Protein AF-A0A437QCV3-F1 (afdb_monomer)

Radius of gyration: 19.47 Å; Cα contacts (8 Å, |Δi|>4): 94; chains: 1; bounding box: 44×35×53 Å

Secondary structure (DSSP, 8-state):
------HHHHHHHHHHHHHHHHHHHHHHHHHHHHHHHHHHS-S---HHHHHHHHHHHHHHHHHHHHHHHHHHHHHHHHHHHHTT-TTB-TTT-PBPPHHHHHH-TT--S-HHHHHHHHHHS--------

Mean predicted aligned error: 7.77 Å

Organism: NCBI:txid1815562

pLDDT: mean 85.11, std 15.0, range [39.78, 97.94]

Foldseek 3Di:
DAPPDDPVRLVVLLVVLVVLLVVLVVVLVVLVVVLVVVVVVPPDDDPVRVVVNVVVNVVSVVSNVVSVVSNVLSVVQNVCSVVRNQQAAPPPRHGADPVCCVVPVSDNHHPVVVVVVCVVPPPPPPPPD

Sequence (129 aa):
MSIKLTPQKKQAVKAEILSLLSSLRDEIGSELVDARTAHWGQSVHDHGEEAAADLETGINLAHVSRHLKEVRECQAALSRLENGTYGICVDCGEEVELNRLAANPVSPRCLSCQAQLESDYPVAKVSSL

Nearest PDB structures (foldseek):
  4ijj-assembly1_A  TM=8.509E-01  e=6.550E-06  Pseudomonas aeruginosa UCBPP-PA14
  4ijj-assembly3_C  TM=8.175E-01  e=1.170E-05  Pseudomonas aeruginosa UCBPP-PA14
  1tjl-assembly1_A  TM=8.607E-01  e=2.963E-05  Escherichia coli
  6ptg-assembly3_B  TM=8.630E-01  e=3.810E-04  Chlamydia trachomatis
  1ses-assembly1_A  TM=6.044E-01  e=1.534E+00  Thermus thermophilus

InterPro domains:
  IPR000962 Zinc finger, DksA/TraR C4-type [PF01258] (84-117)
  IPR037187 DksA, N-terminal domain superfamily [SSF109635] (6-85)

Structure (mmCIF, N/CA/C/O backbone):
data_AF-A0A437QCV3-F1
#
_entry.id   AF-A0A437QCV3-F1
#
loop_
_atom_site.group_PDB
_atom_site.id
_atom_site.type_symbol
_atom_site.label_atom_id
_atom_site.label_alt_id
_atom_site.label_comp_id
_atom_site.label_asym_id
_atom_site.label_entity_id
_atom_site.label_seq_id
_atom_site.pdbx_PDB_ins_code
_atom_site.Cartn_x
_atom_site.Cartn_y
_atom_site.Cartn_z
_atom_site.occupancy
_atom_site.B_iso_or_equiv
_atom_site.auth_seq_id
_atom_site.auth_comp_id
_atom_site.auth_asym_id
_atom_site.auth_atom_id
_atom_site.pdbx_PDB_model_num
ATOM 1 N N . MET A 1 1 ? -18.891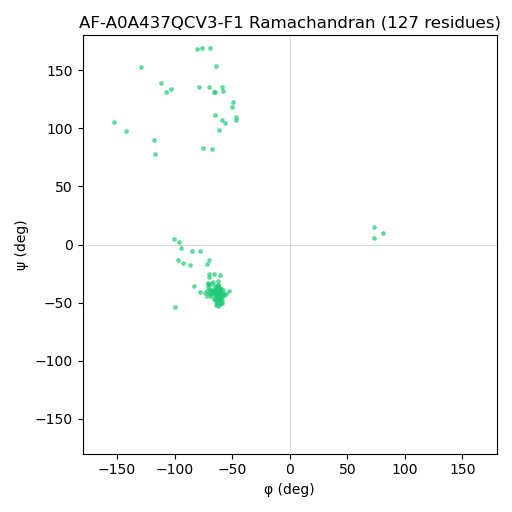 -6.111 14.028 1.00 43.09 1 MET A N 1
ATOM 2 C CA . MET A 1 1 ? -17.922 -6.215 15.140 1.00 43.09 1 MET A CA 1
ATOM 3 C C . MET A 1 1 ? -16.650 -5.544 14.660 1.00 43.09 1 MET A C 1
ATOM 5 O O . MET A 1 1 ? -16.274 -5.771 13.522 1.00 43.09 1 MET A O 1
ATOM 9 N N . SER A 1 2 ? -16.114 -4.600 15.431 1.00 52.91 2 SER A N 1
ATOM 10 C CA . SER A 1 2 ? -14.904 -3.860 15.067 1.00 52.91 2 SER A CA 1
ATOM 11 C C . SER A 1 2 ? -13.773 -4.351 15.952 1.00 52.91 2 SER A C 1
ATOM 13 O O . SER A 1 2 ? -13.943 -4.344 17.176 1.00 52.91 2 SER A O 1
ATOM 15 N N . ILE A 1 3 ? -12.621 -4.686 15.369 1.00 63.38 3 ILE A N 1
ATOM 16 C CA . ILE A 1 3 ? -11.390 -4.899 16.132 1.00 63.38 3 ILE A CA 1
ATOM 17 C C . ILE A 1 3 ? -11.141 -3.614 16.928 1.00 63.38 3 ILE A C 1
ATOM 19 O O . ILE A 1 3 ? -10.767 -2.572 16.385 1.00 63.38 3 ILE A O 1
ATOM 23 N N . LYS A 1 4 ? -11.400 -3.643 18.238 1.00 66.31 4 LYS A N 1
ATOM 24 C CA . LYS A 1 4 ? -11.149 -2.494 19.112 1.00 66.31 4 LYS A CA 1
ATOM 25 C C . LYS A 1 4 ? -9.644 -2.393 19.351 1.00 66.31 4 LYS A C 1
ATOM 27 O O . LYS A 1 4 ? -9.135 -2.873 20.361 1.00 66.31 4 LYS A O 1
ATOM 32 N N . LEU A 1 5 ? -8.915 -1.774 18.420 1.00 75.44 5 LEU A N 1
ATOM 33 C CA . LEU A 1 5 ? -7.523 -1.401 18.668 1.00 75.44 5 LEU A CA 1
ATOM 34 C C . LEU A 1 5 ? -7.475 -0.337 19.769 1.00 75.44 5 LEU A C 1
ATOM 36 O O . LEU A 1 5 ? -8.167 0.684 19.697 1.00 75.44 5 LEU A O 1
ATOM 40 N N . THR A 1 6 ? -6.613 -0.555 20.761 1.00 85.12 6 THR A N 1
ATOM 41 C CA . THR A 1 6 ? -6.291 0.475 21.752 1.00 85.12 6 THR A CA 1
ATOM 42 C C . THR A 1 6 ? -5.598 1.658 21.065 1.00 85.12 6 THR A C 1
ATOM 44 O O . THR A 1 6 ? -4.939 1.463 20.038 1.00 85.12 6 THR A O 1
ATOM 47 N N . PRO A 1 7 ? -5.687 2.883 21.616 1.00 85.56 7 PRO A N 1
ATOM 48 C CA . PRO A 1 7 ? -5.009 4.051 21.045 1.00 85.56 7 PRO A CA 1
ATOM 49 C C . PRO A 1 7 ? -3.507 3.819 20.826 1.00 85.56 7 PRO A C 1
ATOM 51 O O . PRO A 1 7 ? -2.972 4.152 19.773 1.00 85.56 7 PRO A O 1
ATOM 54 N N . GLN A 1 8 ? -2.855 3.148 21.779 1.00 87.56 8 GLN A N 1
ATOM 55 C CA . GLN A 1 8 ? -1.440 2.773 21.702 1.00 87.56 8 GLN A CA 1
ATOM 56 C C . GLN A 1 8 ? -1.156 1.825 20.530 1.00 87.56 8 GLN A C 1
ATOM 58 O O . GLN A 1 8 ? -0.227 2.060 19.762 1.00 87.56 8 GLN A O 1
ATOM 63 N N . LYS A 1 9 ? -1.984 0.787 20.338 1.00 87.50 9 LYS A N 1
ATOM 64 C CA . LYS A 1 9 ? -1.840 -0.138 19.204 1.00 87.50 9 LYS A CA 1
ATOM 65 C C . LYS A 1 9 ? -2.064 0.565 17.866 1.00 87.50 9 LYS A C 1
ATOM 67 O O . LYS A 1 9 ? -1.302 0.334 16.937 1.00 87.50 9 LYS A O 1
ATOM 72 N N . LYS A 1 10 ? -3.057 1.459 17.771 1.00 89.50 10 LYS A N 1
ATOM 73 C CA . LYS A 1 10 ? -3.282 2.264 16.557 1.00 89.50 10 LYS A CA 1
ATOM 74 C C . LYS A 1 10 ? -2.060 3.111 16.209 1.00 89.50 10 LYS A C 1
ATOM 76 O O . LYS A 1 10 ? -1.693 3.193 15.043 1.00 89.50 10 LYS A O 1
ATOM 81 N N . GLN A 1 11 ? -1.433 3.728 17.209 1.00 92.31 11 GLN A N 1
ATOM 82 C CA . GLN A 1 11 ? -0.252 4.558 16.997 1.00 92.31 11 GLN A CA 1
ATOM 83 C C . GLN A 1 11 ? 0.971 3.736 16.577 1.00 92.31 11 GLN A C 1
ATOM 85 O O . GLN A 1 11 ? 1.692 4.168 15.681 1.00 92.31 11 GLN A O 1
ATOM 90 N N . ALA A 1 12 ? 1.166 2.548 17.157 1.00 93.00 12 ALA A N 1
ATOM 91 C CA . ALA A 1 12 ? 2.232 1.632 16.754 1.00 93.00 12 ALA A CA 1
ATOM 92 C C . ALA A 1 12 ? 2.087 1.202 15.284 1.00 93.00 12 ALA A C 1
ATOM 94 O O . ALA A 1 12 ? 3.011 1.394 14.501 1.00 93.00 12 ALA A O 1
ATOM 95 N N . VAL A 1 13 ? 0.897 0.737 14.888 1.00 93.56 13 VAL A N 1
ATOM 96 C CA . VAL A 1 13 ? 0.618 0.345 13.495 1.00 93.56 13 VAL A CA 1
ATOM 97 C C . VAL A 1 13 ? 0.759 1.540 12.545 1.00 93.56 13 VAL A C 1
ATOM 99 O O . VAL A 1 13 ? 1.317 1.412 11.460 1.00 93.56 13 VAL A O 1
ATOM 102 N N . LYS A 1 14 ? 0.300 2.735 12.946 1.00 95.81 14 LYS A N 1
ATOM 103 C CA . LYS A 1 14 ? 0.479 3.955 12.143 1.00 9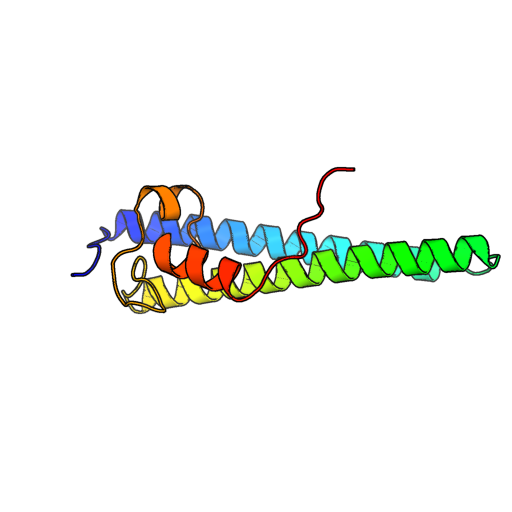5.81 14 LYS A CA 1
ATOM 104 C C . LYS A 1 14 ? 1.960 4.261 11.906 1.00 95.81 14 LYS A C 1
ATOM 106 O O . LYS A 1 14 ? 2.325 4.600 10.786 1.00 95.81 14 LYS A O 1
ATOM 111 N N . ALA A 1 15 ? 2.796 4.157 12.939 1.00 96.81 15 ALA A N 1
ATOM 112 C CA . ALA A 1 15 ? 4.233 4.394 12.822 1.00 96.81 15 ALA A CA 1
ATOM 113 C C . ALA A 1 15 ? 4.906 3.367 11.898 1.00 96.81 15 ALA A C 1
ATOM 115 O O . ALA A 1 15 ? 5.708 3.748 11.051 1.00 96.81 15 ALA A O 1
ATOM 116 N N . GLU A 1 16 ? 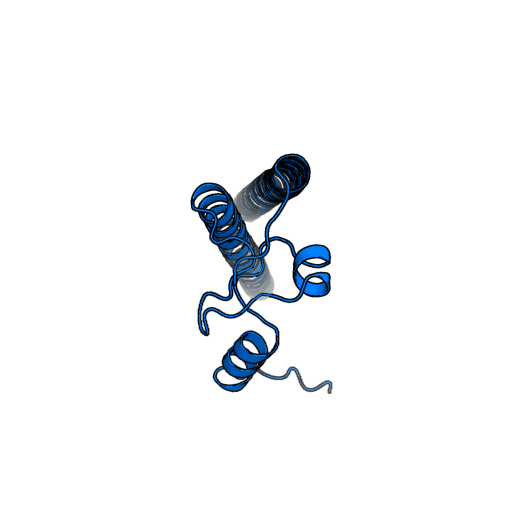4.524 2.095 12.009 1.00 96.31 16 GLU A N 1
ATOM 117 C CA . GLU A 1 16 ? 5.011 1.019 11.143 1.00 96.31 16 GLU A CA 1
ATOM 118 C C . GLU A 1 16 ? 4.666 1.270 9.666 1.00 96.31 16 GLU A C 1
ATOM 120 O O . GLU A 1 16 ? 5.552 1.259 8.814 1.00 96.31 16 GLU A O 1
ATOM 125 N N . ILE A 1 17 ? 3.406 1.604 9.359 1.00 97.00 17 ILE A N 1
ATOM 126 C CA . ILE A 1 17 ? 2.980 1.895 7.980 1.00 97.00 17 ILE A CA 1
ATOM 127 C C . ILE A 1 17 ? 3.675 3.149 7.431 1.00 97.00 17 ILE A C 1
ATOM 129 O O . ILE A 1 17 ? 4.005 3.201 6.248 1.00 97.00 17 ILE A O 1
ATOM 133 N N . LEU A 1 18 ? 3.917 4.168 8.262 1.00 97.94 18 LEU A N 1
ATOM 134 C CA . LEU A 1 18 ? 4.657 5.361 7.839 1.00 97.94 18 LEU A CA 1
ATOM 135 C C . LEU A 1 18 ? 6.122 5.048 7.523 1.00 97.94 18 LEU A C 1
ATOM 137 O O . LEU A 1 18 ? 6.641 5.579 6.544 1.00 97.94 18 LEU A O 1
ATOM 141 N N . SER A 1 19 ? 6.757 4.176 8.309 1.00 97.81 19 SER A N 1
ATOM 142 C CA . SER A 1 19 ? 8.113 3.696 8.035 1.00 97.81 19 SER A CA 1
ATOM 143 C C . SER A 1 19 ? 8.169 2.924 6.717 1.00 97.81 19 SER A C 1
ATOM 145 O O . SER A 1 19 ? 9.053 3.171 5.900 1.00 97.81 19 SER A O 1
ATOM 147 N N . LEU A 1 20 ? 7.200 2.035 6.476 1.00 96.38 20 LEU A N 1
ATOM 148 C CA . LEU A 1 20 ? 7.094 1.307 5.211 1.00 96.38 20 LEU A CA 1
ATOM 149 C C . LEU A 1 20 ? 6.903 2.267 4.026 1.00 96.38 20 LEU A C 1
ATOM 151 O O . LEU A 1 20 ? 7.574 2.143 3.007 1.00 96.38 20 LEU A O 1
ATOM 155 N N . LEU A 1 21 ? 6.037 3.275 4.177 1.00 97.31 21 LEU A N 1
ATOM 156 C CA . LEU A 1 21 ? 5.784 4.286 3.150 1.00 97.31 21 LEU A CA 1
ATOM 157 C C . LEU A 1 21 ? 7.046 5.086 2.793 1.00 97.31 21 LEU A C 1
ATOM 159 O O . LEU A 1 21 ? 7.237 5.402 1.619 1.00 97.31 21 LEU A O 1
ATOM 163 N N . SER A 1 22 ? 7.872 5.455 3.780 1.00 97.69 22 SER A N 1
ATOM 164 C CA . SER A 1 22 ? 9.141 6.139 3.508 1.00 97.69 22 SER A CA 1
ATOM 165 C C . SER A 1 22 ? 10.115 5.231 2.768 1.00 97.69 22 SER A C 1
ATOM 167 O O . SER A 1 22 ? 10.624 5.649 1.735 1.00 97.69 22 SER A O 1
ATOM 169 N N . SER A 1 23 ? 10.284 3.983 3.216 1.00 97.00 23 SER A N 1
ATOM 170 C CA . SER A 1 23 ? 11.183 3.023 2.565 1.00 97.00 23 SER A CA 1
ATOM 171 C C . SER A 1 23 ? 10.796 2.777 1.107 1.00 97.00 23 SER A C 1
ATOM 173 O O . SER A 1 23 ? 11.631 2.931 0.225 1.00 97.00 23 SER A O 1
ATOM 175 N N . LEU A 1 24 ? 9.511 2.534 0.826 1.00 96.19 24 LEU A N 1
ATOM 176 C CA . LEU A 1 24 ? 9.020 2.357 -0.546 1.00 96.19 24 LEU A CA 1
ATOM 177 C C . LEU A 1 24 ? 9.260 3.588 -1.425 1.00 96.19 24 LEU A C 1
ATOM 179 O O . LEU A 1 24 ? 9.530 3.474 -2.618 1.00 96.19 24 LEU A O 1
ATOM 183 N N . ARG A 1 25 ? 9.128 4.790 -0.856 1.00 95.75 25 ARG A N 1
ATOM 184 C CA . ARG A 1 25 ? 9.342 6.033 -1.602 1.00 95.75 25 ARG A CA 1
ATOM 185 C C . ARG A 1 25 ? 10.822 6.241 -1.930 1.00 95.75 25 ARG A C 1
ATOM 187 O O . ARG A 1 25 ? 11.117 6.727 -3.020 1.00 95.75 25 ARG A O 1
ATOM 194 N N . ASP A 1 26 ? 11.711 5.854 -1.022 1.00 95.81 26 ASP A N 1
ATOM 195 C CA . ASP A 1 26 ? 13.157 5.885 -1.236 1.00 95.81 26 ASP A CA 1
ATOM 196 C C . ASP A 1 26 ? 13.587 4.831 -2.269 1.00 95.81 26 ASP A C 1
ATOM 198 O O . ASP A 1 26 ? 14.351 5.155 -3.177 1.00 95.81 26 ASP A O 1
ATOM 202 N N . GLU A 1 27 ? 13.031 3.614 -2.209 1.00 93.94 27 GLU A N 1
ATOM 203 C CA . GLU A 1 27 ? 13.263 2.544 -3.194 1.00 93.94 27 GLU A CA 1
ATOM 204 C C . GLU A 1 27 ? 12.844 2.972 -4.606 1.00 93.94 27 GLU A C 1
ATOM 206 O O . GLU A 1 27 ? 13.658 2.932 -5.527 1.00 93.94 27 GLU A O 1
ATOM 211 N N . ILE A 1 28 ? 11.621 3.498 -4.770 1.00 94.56 28 ILE A N 1
ATOM 212 C CA . ILE A 1 28 ? 11.159 4.063 -6.051 1.00 94.56 28 ILE A CA 1
ATOM 213 C C . ILE A 1 28 ? 12.094 5.186 -6.520 1.00 94.56 28 ILE A C 1
ATOM 215 O O . ILE A 1 28 ? 12.408 5.287 -7.706 1.00 94.56 28 ILE A O 1
ATOM 219 N N . GLY A 1 29 ? 12.522 6.057 -5.602 1.00 91.56 29 GLY A N 1
ATOM 220 C CA . GLY A 1 29 ? 13.440 7.150 -5.904 1.00 91.56 29 GLY A CA 1
ATOM 221 C C . GLY A 1 29 ? 14.779 6.655 -6.451 1.00 91.56 29 GLY A C 1
ATOM 222 O O . GLY A 1 29 ? 15.248 7.187 -7.456 1.00 91.56 29 GLY A O 1
ATOM 223 N N . SER A 1 30 ? 15.361 5.629 -5.823 1.00 90.19 30 SER A N 1
ATOM 224 C CA . SER A 1 30 ? 16.615 5.008 -6.262 1.00 90.19 30 SER A CA 1
ATOM 225 C C . SER A 1 30 ? 16.461 4.353 -7.632 1.00 90.19 30 SER A C 1
ATOM 227 O O . SER A 1 30 ? 17.198 4.703 -8.549 1.00 90.19 30 SER A O 1
ATOM 229 N N . GLU A 1 31 ? 15.451 3.494 -7.809 1.00 88.06 31 GLU A N 1
ATOM 230 C CA . GLU A 1 31 ? 15.215 2.770 -9.068 1.00 88.06 31 GLU A CA 1
ATOM 231 C C . GLU A 1 31 ? 15.030 3.728 -10.258 1.00 88.06 31 GLU A C 1
ATOM 233 O O . GLU A 1 31 ? 15.557 3.499 -11.347 1.00 88.06 31 GLU A O 1
ATOM 238 N N . LEU A 1 32 ? 14.327 4.851 -10.059 1.00 85.88 32 LEU A N 1
ATOM 239 C CA . LEU A 1 32 ? 14.140 5.864 -11.102 1.00 85.88 32 LEU A CA 1
ATOM 240 C C . LEU A 1 32 ? 15.419 6.653 -11.417 1.00 85.88 32 LEU A C 1
ATOM 242 O O . LEU A 1 32 ? 15.620 7.064 -12.564 1.00 85.88 32 LEU A O 1
ATOM 246 N N . VAL A 1 33 ? 16.270 6.909 -10.419 1.00 85.38 33 VAL A N 1
ATOM 247 C CA . VAL A 1 33 ? 17.571 7.558 -10.637 1.00 85.38 33 VAL A CA 1
ATOM 248 C C . VAL A 1 33 ? 18.500 6.631 -11.412 1.00 85.38 3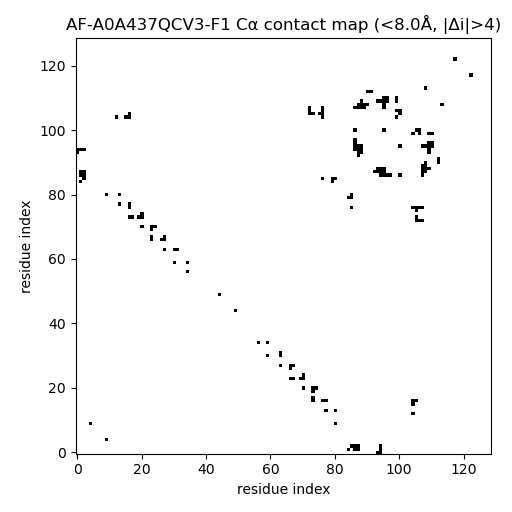3 VAL A C 1
ATOM 250 O O . VAL A 1 33 ? 19.109 7.094 -12.377 1.00 85.38 33 VAL A O 1
ATOM 253 N N . ASP A 1 34 ? 18.548 5.352 -11.043 1.00 78.56 34 ASP A N 1
ATOM 254 C CA . ASP A 1 34 ? 19.382 4.332 -11.684 1.00 78.56 34 ASP A CA 1
ATOM 255 C C . ASP A 1 34 ? 18.956 4.087 -13.139 1.00 78.56 34 ASP A C 1
ATOM 257 O O . ASP A 1 34 ? 19.786 4.090 -14.049 1.00 78.56 34 ASP A O 1
ATOM 261 N N . ALA A 1 35 ? 17.647 4.002 -13.399 1.00 74.25 35 ALA A N 1
ATOM 262 C CA . ALA A 1 35 ? 17.128 3.889 -14.762 1.00 74.25 35 ALA A CA 1
ATOM 263 C C . ALA A 1 35 ? 17.521 5.099 -15.634 1.00 74.25 35 ALA A C 1
ATOM 265 O O . ALA A 1 35 ? 17.852 4.961 -16.814 1.00 74.25 35 ALA A O 1
ATOM 266 N N . ARG A 1 36 ? 17.524 6.307 -15.052 1.00 71.81 36 ARG A N 1
ATOM 267 C CA . ARG A 1 36 ? 17.904 7.534 -15.764 1.00 71.81 36 ARG A CA 1
ATOM 268 C C . ARG A 1 36 ? 19.405 7.606 -16.051 1.00 71.81 36 ARG A C 1
ATOM 270 O O . ARG A 1 36 ? 19.782 8.081 -17.120 1.00 71.81 36 ARG A O 1
ATOM 277 N N . THR A 1 37 ? 20.261 7.197 -15.116 1.00 70.31 37 THR A N 1
ATOM 278 C CA . THR A 1 37 ? 21.721 7.218 -15.311 1.00 70.31 37 THR A CA 1
ATOM 279 C C . THR A 1 37 ? 22.169 6.163 -16.320 1.00 70.31 37 THR A C 1
ATOM 281 O O . THR A 1 37 ? 23.017 6.473 -17.159 1.00 70.31 37 THR A O 1
ATOM 284 N N . ALA A 1 38 ? 21.558 4.975 -16.314 1.00 65.69 38 ALA A N 1
ATOM 285 C CA . ALA A 1 38 ? 21.822 3.920 -17.292 1.00 65.69 38 ALA A CA 1
ATOM 286 C C . ALA A 1 38 ? 21.504 4.368 -18.731 1.00 65.69 38 ALA A C 1
ATOM 288 O O . ALA A 1 38 ? 22.338 4.223 -19.623 1.00 65.69 38 ALA A O 1
ATOM 289 N N . HIS A 1 39 ? 20.354 5.019 -18.942 1.00 62.69 39 HIS A N 1
ATOM 290 C CA . HIS A 1 39 ? 19.913 5.471 -20.268 1.00 62.69 39 HIS A CA 1
ATOM 291 C C . HIS A 1 39 ? 20.806 6.574 -20.880 1.00 62.69 39 HIS A C 1
ATOM 293 O O . HIS A 1 39 ? 20.845 6.740 -22.097 1.00 62.69 39 HIS A O 1
ATOM 299 N N . TRP A 1 40 ? 21.515 7.379 -20.079 1.00 56.47 40 TRP A N 1
ATOM 300 C CA . TRP A 1 40 ? 22.380 8.459 -20.597 1.00 56.47 40 TRP A CA 1
ATOM 301 C C . TRP A 1 40 ? 23.841 8.041 -20.816 1.00 56.47 40 TRP A C 1
ATOM 303 O O . TRP A 1 40 ? 24.567 8.736 -21.524 1.00 56.47 40 TRP A O 1
ATOM 313 N N . GLY A 1 41 ? 24.285 6.919 -20.241 1.00 56.94 41 GLY A N 1
ATOM 314 C CA . GLY A 1 41 ? 25.650 6.401 -20.411 1.00 56.94 41 GLY A CA 1
ATOM 315 C C . GLY A 1 41 ? 25.861 5.546 -21.667 1.00 56.94 41 GLY A C 1
ATOM 316 O O . GLY A 1 41 ? 26.988 5.146 -21.950 1.00 56.94 41 GLY A O 1
ATOM 317 N N . GLN A 1 42 ? 24.794 5.259 -22.411 1.00 57.53 42 GLN A N 1
ATOM 318 C CA . GLN A 1 42 ? 24.738 4.219 -23.434 1.00 57.53 42 GLN A CA 1
ATOM 319 C C . GLN A 1 42 ? 24.473 4.832 -24.818 1.00 57.53 42 GLN A C 1
ATOM 321 O O . GLN A 1 42 ? 23.351 4.849 -25.307 1.00 57.53 42 GLN A O 1
ATOM 326 N N . SER A 1 43 ? 25.508 5.412 -25.435 1.00 56.09 43 SER A N 1
ATOM 327 C CA . SER A 1 43 ? 25.377 6.109 -26.731 1.00 56.09 43 SER A CA 1
ATOM 328 C C . SER A 1 43 ? 25.724 5.260 -27.959 1.00 56.09 43 SER A C 1
ATOM 330 O O . SER A 1 43 ? 25.683 5.786 -29.068 1.00 56.09 43 SER A O 1
ATOM 332 N N . VAL A 1 44 ? 26.065 3.975 -27.809 1.00 60.69 44 VAL A N 1
ATOM 333 C CA . VAL A 1 44 ? 26.257 3.054 -28.942 1.00 60.69 44 VAL A CA 1
ATOM 334 C C . VAL A 1 44 ? 25.968 1.629 -28.462 1.00 60.69 44 VAL A C 1
ATOM 336 O O . VAL A 1 44 ? 26.799 1.068 -27.757 1.00 60.69 44 VAL A O 1
ATOM 339 N N . HIS A 1 45 ? 24.816 1.075 -28.841 1.00 63.28 45 HIS A N 1
ATOM 340 C CA . HIS A 1 45 ? 24.439 -0.317 -28.572 1.00 63.28 45 HIS A CA 1
ATOM 341 C C . HIS A 1 45 ? 24.398 -1.102 -29.879 1.00 63.28 45 HIS A C 1
ATOM 343 O O . HIS A 1 45 ? 23.912 -0.588 -30.891 1.00 63.28 45 HIS A O 1
ATOM 349 N N . ASP A 1 46 ? 24.893 -2.339 -29.876 1.00 76.06 46 ASP A N 1
ATOM 350 C CA . ASP A 1 46 ? 24.525 -3.304 -30.916 1.00 76.06 46 ASP A CA 1
ATOM 351 C C . ASP A 1 46 ? 23.101 -3.859 -30.686 1.00 76.06 46 ASP A C 1
ATOM 353 O O . ASP A 1 46 ? 22.482 -3.633 -29.647 1.00 76.06 46 ASP A O 1
ATOM 357 N N . HIS A 1 47 ? 22.538 -4.583 -31.661 1.00 74.69 47 HIS A N 1
ATOM 358 C CA . HIS A 1 47 ? 21.165 -5.100 -31.552 1.00 74.69 47 HIS A CA 1
ATOM 359 C C . HIS A 1 47 ? 20.945 -6.055 -30.362 1.00 74.69 47 HIS A C 1
ATOM 361 O O . HIS A 1 47 ? 19.816 -6.204 -29.896 1.00 74.69 47 HIS A O 1
ATOM 367 N N . GLY A 1 48 ? 21.993 -6.741 -29.893 1.00 75.62 48 GLY A N 1
ATOM 368 C CA . GLY A 1 48 ? 21.917 -7.609 -28.720 1.00 75.62 48 GLY A CA 1
ATOM 369 C C . GLY A 1 48 ? 21.934 -6.805 -27.422 1.00 75.62 48 GLY A C 1
ATOM 370 O O . GLY A 1 48 ? 21.167 -7.099 -26.505 1.00 75.62 48 GLY A O 1
ATOM 371 N N . GLU A 1 49 ? 22.764 -5.768 -27.366 1.00 78.06 49 GLU A N 1
ATOM 372 C CA . GLU A 1 49 ? 22.824 -4.826 -26.251 1.00 78.06 49 GLU A CA 1
ATOM 373 C C . GLU A 1 49 ? 21.513 -4.037 -26.119 1.00 78.06 49 GLU A C 1
ATOM 375 O O . GLU A 1 49 ? 21.017 -3.859 -25.007 1.00 78.06 49 GLU A O 1
ATOM 380 N N . GLU A 1 50 ? 20.904 -3.620 -27.235 1.00 78.38 50 GLU A N 1
ATOM 381 C CA . GLU A 1 50 ? 19.610 -2.920 -27.263 1.00 78.38 50 GLU A CA 1
ATOM 382 C C . GLU A 1 50 ? 18.491 -3.789 -26.665 1.00 78.38 50 GLU A C 1
ATOM 384 O O . GLU A 1 50 ? 17.769 -3.355 -25.767 1.00 78.38 50 GLU A O 1
ATOM 389 N N . ALA A 1 51 ? 18.415 -5.063 -27.064 1.00 80.81 51 ALA A N 1
ATOM 390 C CA . ALA A 1 51 ? 17.441 -6.004 -26.511 1.00 80.81 51 ALA A CA 1
ATOM 391 C C . ALA A 1 51 ? 17.633 -6.254 -25.001 1.00 80.81 51 ALA A C 1
ATOM 393 O O . ALA A 1 51 ? 16.657 -6.443 -24.268 1.00 80.81 51 ALA A O 1
ATOM 394 N N . ALA A 1 52 ? 18.880 -6.263 -24.520 1.00 83.25 52 ALA A N 1
ATOM 395 C CA . ALA A 1 52 ? 19.178 -6.399 -23.097 1.00 83.25 52 ALA A CA 1
ATOM 396 C C . ALA A 1 52 ? 18.753 -5.151 -22.299 1.00 83.25 52 ALA A C 1
ATOM 398 O O . ALA A 1 52 ? 18.150 -5.289 -21.232 1.00 83.25 52 ALA A O 1
ATOM 399 N N . ALA A 1 53 ? 19.006 -3.952 -22.831 1.00 81.38 53 ALA A N 1
ATOM 400 C CA . ALA A 1 53 ? 18.615 -2.684 -22.213 1.00 81.38 53 ALA A CA 1
ATOM 401 C C . ALA A 1 53 ? 17.085 -2.520 -22.124 1.00 81.38 53 ALA A C 1
ATOM 403 O O . ALA A 1 53 ? 16.559 -2.061 -21.102 1.00 81.38 53 ALA A O 1
ATOM 404 N N . ASP A 1 54 ? 16.355 -2.955 -23.154 1.00 82.75 54 ASP A N 1
ATOM 405 C CA . ASP A 1 54 ? 14.889 -2.978 -23.154 1.00 82.75 54 ASP A CA 1
ATOM 406 C C . ASP A 1 54 ? 14.334 -3.913 -22.071 1.00 82.75 54 ASP A C 1
ATOM 408 O O . ASP A 1 54 ? 13.412 -3.547 -21.331 1.00 82.75 54 ASP A O 1
ATOM 412 N N . LEU A 1 55 ? 14.912 -5.113 -21.937 1.00 86.88 55 LEU A N 1
ATOM 413 C CA . LEU A 1 55 ? 14.522 -6.068 -20.900 1.00 86.88 55 LEU A CA 1
ATOM 414 C C . LEU A 1 55 ? 14.761 -5.499 -19.495 1.00 86.88 55 LEU A C 1
ATOM 416 O O . LEU A 1 55 ? 13.878 -5.586 -18.640 1.00 86.88 55 LEU A O 1
ATOM 420 N N . GLU A 1 56 ? 15.929 -4.902 -19.261 1.00 85.06 56 GLU A N 1
ATOM 421 C CA . GLU A 1 56 ? 16.280 -4.280 -17.981 1.00 85.06 56 GLU A CA 1
ATOM 422 C C . GLU A 1 56 ? 15.320 -3.135 -17.633 1.00 85.06 56 GLU A C 1
ATOM 424 O O . GLU A 1 56 ? 14.778 -3.077 -16.526 1.00 85.06 56 GLU A O 1
ATOM 429 N N . THR A 1 57 ? 15.013 -2.279 -18.610 1.00 84.56 57 THR A N 1
ATOM 430 C CA . THR A 1 57 ? 14.035 -1.197 -18.453 1.00 84.56 57 THR A CA 1
ATOM 431 C C . THR A 1 57 ? 12.647 -1.746 -18.106 1.00 84.56 57 THR A C 1
ATOM 433 O O . THR A 1 57 ? 11.977 -1.224 -17.211 1.00 84.56 57 THR A O 1
ATOM 436 N N . GLY A 1 58 ? 12.221 -2.831 -18.762 1.00 86.88 58 GLY A N 1
ATOM 437 C CA . GLY A 1 58 ? 10.956 -3.510 -18.477 1.00 86.88 58 GLY A CA 1
ATOM 438 C C . GLY A 1 58 ? 10.871 -4.068 -17.052 1.00 86.88 58 GLY A C 1
ATOM 439 O O . GLY A 1 58 ? 9.844 -3.902 -16.389 1.00 86.88 58 GLY A O 1
ATOM 440 N N . ILE A 1 59 ? 11.949 -4.683 -16.558 1.00 88.81 59 ILE A N 1
ATOM 441 C CA . ILE A 1 59 ? 12.037 -5.195 -15.180 1.00 88.81 59 ILE A CA 1
ATOM 442 C C . ILE A 1 59 ? 11.933 -4.043 -14.175 1.00 88.81 59 ILE A C 1
ATOM 444 O O . ILE A 1 59 ? 11.105 -4.099 -13.262 1.00 88.81 59 ILE A O 1
ATOM 448 N N . ASN A 1 60 ? 12.698 -2.969 -14.382 1.00 88.12 60 ASN A N 1
ATOM 449 C CA . ASN A 1 60 ? 12.687 -1.796 -13.506 1.00 88.12 60 ASN A CA 1
ATOM 450 C C . ASN A 1 60 ? 11.293 -1.147 -13.446 1.00 88.12 60 ASN A C 1
ATOM 452 O O . ASN A 1 60 ? 10.778 -0.849 -12.370 1.00 88.12 60 ASN A O 1
ATOM 456 N N . LEU A 1 61 ? 10.616 -1.000 -14.589 1.00 89.38 61 LEU A N 1
ATOM 457 C CA . LEU A 1 61 ? 9.240 -0.494 -14.642 1.00 89.38 61 LEU A CA 1
ATOM 458 C C . LEU A 1 61 ? 8.246 -1.387 -13.886 1.00 89.38 61 LEU A C 1
ATOM 460 O O . LEU A 1 61 ? 7.328 -0.873 -13.234 1.00 89.38 61 LEU A O 1
ATOM 464 N N . ALA A 1 62 ? 8.406 -2.711 -13.956 1.00 91.25 62 ALA A N 1
ATOM 465 C CA . ALA A 1 62 ? 7.569 -3.649 -13.214 1.00 91.25 62 ALA A CA 1
ATOM 466 C C . ALA A 1 62 ? 7.785 -3.529 -11.694 1.00 91.25 62 ALA A C 1
ATOM 468 O O . ALA A 1 62 ? 6.805 -3.543 -10.941 1.00 91.25 62 ALA A O 1
ATOM 469 N N . HIS A 1 63 ? 9.032 -3.346 -11.246 1.00 92.69 63 HIS A N 1
ATOM 470 C CA . HIS A 1 63 ? 9.369 -3.100 -9.839 1.00 92.69 63 HIS A CA 1
ATOM 471 C C . HIS A 1 63 ? 8.749 -1.795 -9.330 1.00 92.69 63 HIS A C 1
ATOM 473 O O . HIS A 1 63 ? 7.942 -1.830 -8.398 1.00 92.69 63 HIS A O 1
ATOM 479 N N . VAL A 1 64 ? 8.978 -0.676 -10.025 1.00 93.25 64 VAL A N 1
ATOM 480 C CA . VAL A 1 64 ? 8.372 0.623 -9.686 1.00 93.25 64 VAL A CA 1
ATOM 481 C C . VAL A 1 64 ? 6.845 0.521 -9.627 1.00 93.25 64 VAL A C 1
ATOM 483 O O . VAL A 1 64 ? 6.209 1.041 -8.7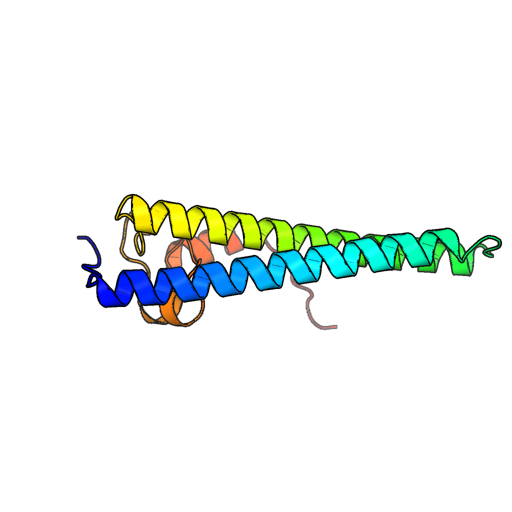07 1.00 93.25 64 VAL A O 1
ATOM 486 N N . SER A 1 65 ? 6.227 -0.184 -10.577 1.00 94.25 65 SER A N 1
ATOM 487 C CA . SER A 1 65 ? 4.772 -0.384 -10.603 1.00 94.25 65 SER A CA 1
ATOM 488 C C . SER A 1 65 ? 4.263 -1.155 -9.380 1.00 94.25 65 SER A C 1
ATOM 490 O O . SER A 1 65 ? 3.217 -0.806 -8.821 1.00 94.25 65 SER A O 1
ATOM 492 N N . ARG A 1 66 ? 5.001 -2.183 -8.940 1.00 94.56 66 ARG A N 1
ATOM 493 C CA . ARG A 1 66 ? 4.707 -2.952 -7.723 1.00 94.56 66 ARG A CA 1
ATOM 494 C C . ARG A 1 66 ? 4.827 -2.071 -6.479 1.00 94.56 66 ARG A C 1
ATOM 496 O O . ARG A 1 66 ? 3.880 -2.019 -5.696 1.00 94.56 66 ARG A O 1
ATOM 503 N N . HIS A 1 67 ? 5.914 -1.318 -6.341 1.00 95.38 67 HIS A N 1
ATOM 504 C CA . HIS A 1 67 ? 6.124 -0.410 -5.208 1.00 95.38 67 HIS A CA 1
ATOM 505 C C . HIS A 1 67 ? 5.049 0.674 -5.130 1.00 95.38 67 HIS A C 1
ATOM 507 O O . HIS A 1 67 ? 4.506 0.951 -4.062 1.00 95.38 67 HIS A O 1
ATOM 513 N N . LEU A 1 68 ? 4.647 1.248 -6.269 1.00 96.06 68 LEU A N 1
ATOM 514 C CA . LEU A 1 68 ? 3.552 2.221 -6.323 1.00 96.06 68 LEU A CA 1
ATOM 515 C C . LEU A 1 68 ? 2.215 1.627 -5.866 1.00 96.06 68 LEU A C 1
ATOM 517 O O . LEU A 1 68 ? 1.405 2.332 -5.257 1.00 96.06 68 LEU A O 1
ATOM 521 N N . LYS A 1 69 ? 1.960 0.346 -6.149 1.00 95.69 69 LYS A N 1
ATOM 522 C CA . LYS A 1 69 ? 0.784 -0.354 -5.625 1.00 95.69 69 LYS A CA 1
ATOM 523 C C . LYS A 1 69 ? 0.859 -0.466 -4.101 1.00 95.69 69 LYS A C 1
ATOM 525 O O . LYS A 1 69 ? -0.112 -0.112 -3.436 1.00 95.69 69 LYS A O 1
ATOM 530 N N . GLU A 1 70 ? 2.002 -0.863 -3.552 1.00 95.62 70 GLU A N 1
ATOM 531 C CA . GLU A 1 70 ? 2.202 -0.958 -2.099 1.00 95.62 70 GLU A CA 1
ATOM 532 C C . GLU A 1 70 ? 2.083 0.405 -1.401 1.00 95.62 70 GLU A C 1
ATOM 534 O O . GLU A 1 70 ? 1.454 0.514 -0.349 1.00 95.62 70 GLU A O 1
ATOM 539 N N . VAL A 1 71 ? 2.574 1.483 -2.020 1.00 97.56 71 VAL A N 1
ATOM 540 C CA . VAL A 1 71 ? 2.384 2.860 -1.533 1.00 97.56 71 VAL A CA 1
ATOM 541 C C . VAL A 1 71 ? 0.897 3.205 -1.416 1.00 97.56 71 VAL A C 1
ATOM 543 O O . VAL A 1 71 ? 0.471 3.770 -0.404 1.00 97.56 71 VAL A O 1
ATOM 546 N N . ARG A 1 72 ? 0.084 2.849 -2.419 1.00 97.25 72 ARG A N 1
ATOM 547 C CA . ARG A 1 72 ? -1.374 3.067 -2.372 1.00 97.25 72 ARG A CA 1
ATOM 548 C C . ARG A 1 72 ? -2.026 2.239 -1.267 1.00 97.25 72 ARG A C 1
ATOM 550 O O . ARG A 1 72 ? -2.915 2.740 -0.582 1.00 97.25 72 ARG A O 1
ATOM 557 N N . GLU A 1 73 ? -1.580 1.003 -1.063 1.00 96.31 73 GLU A N 1
ATOM 558 C CA . GLU A 1 73 ? -2.063 0.141 0.022 1.00 96.31 73 GLU A CA 1
ATOM 559 C C . GLU A 1 73 ? -1.712 0.719 1.403 1.00 96.31 73 GLU A C 1
ATOM 561 O O . GLU A 1 73 ? -2.579 0.771 2.279 1.00 96.31 73 GLU A O 1
ATOM 566 N N . CYS A 1 74 ? -0.501 1.263 1.575 1.00 97.88 74 CYS A N 1
ATOM 567 C CA . CYS A 1 74 ? -0.090 1.988 2.781 1.00 97.88 74 CYS A CA 1
ATOM 568 C C . CYS A 1 74 ? -0.999 3.195 3.048 1.00 97.88 74 CYS A C 1
ATOM 570 O O . CYS A 1 74 ? -1.532 3.353 4.147 1.00 97.88 74 CYS A O 1
ATOM 572 N N . GLN A 1 75 ? -1.222 4.036 2.034 1.00 97.81 75 GLN A N 1
ATOM 573 C CA . GLN A 1 75 ? -2.097 5.207 2.140 1.00 97.81 75 GLN A CA 1
ATOM 574 C C . GLN A 1 75 ? -3.538 4.814 2.491 1.00 97.81 75 GLN A C 1
ATOM 576 O O . GLN A 1 75 ? -4.155 5.420 3.370 1.00 97.81 75 GLN A O 1
ATOM 581 N N . ALA A 1 76 ? -4.065 3.760 1.865 1.00 96.88 76 ALA A N 1
ATOM 582 C CA . ALA A 1 76 ? -5.391 3.236 2.168 1.00 96.88 76 ALA A CA 1
ATOM 583 C C . ALA A 1 76 ? -5.477 2.673 3.597 1.00 96.88 76 ALA A C 1
ATOM 585 O O . ALA A 1 76 ? -6.479 2.870 4.284 1.00 96.88 76 ALA A O 1
ATOM 586 N N . ALA A 1 77 ? -4.439 1.987 4.081 1.00 96.25 77 ALA A N 1
ATOM 587 C CA . ALA A 1 77 ? -4.378 1.483 5.451 1.00 96.25 77 ALA A CA 1
ATOM 588 C C . ALA A 1 77 ? -4.346 2.617 6.491 1.00 96.25 77 ALA A C 1
ATOM 590 O O . ALA A 1 77 ? -5.080 2.554 7.479 1.00 96.25 77 ALA A O 1
ATOM 591 N N . LEU A 1 78 ? -3.583 3.686 6.236 1.00 96.88 78 LEU A N 1
ATOM 592 C CA . LEU A 1 78 ? -3.584 4.899 7.064 1.00 96.88 78 LEU A CA 1
ATOM 593 C C . LEU A 1 78 ? -4.971 5.551 7.105 1.00 96.88 78 LEU A C 1
ATOM 595 O O . LEU A 1 78 ? -5.468 5.859 8.187 1.00 96.88 78 LEU A O 1
ATOM 599 N N . SER A 1 79 ? -5.638 5.676 5.955 1.00 96.44 79 SER A N 1
ATOM 600 C CA . SER A 1 79 ? -7.006 6.205 5.897 1.00 96.44 79 SER A CA 1
ATOM 601 C C . SER A 1 79 ? -7.994 5.336 6.689 1.00 96.44 79 SER A C 1
ATOM 603 O O . SER A 1 79 ? -8.818 5.853 7.443 1.00 96.44 79 SER A O 1
ATOM 605 N N . ARG A 1 80 ? -7.880 4.002 6.610 1.00 94.7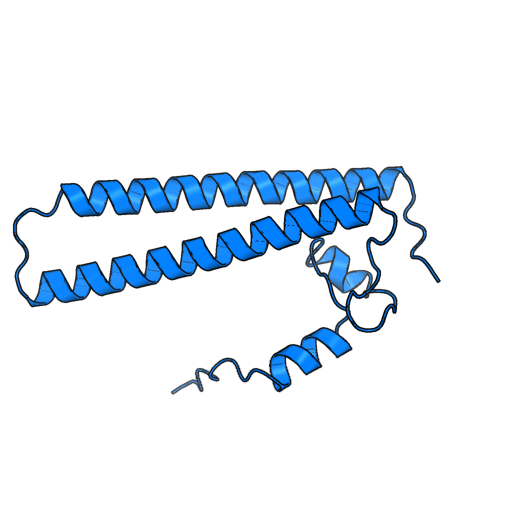5 80 ARG A N 1
ATOM 606 C CA . ARG A 1 80 ? -8.694 3.078 7.422 1.00 94.75 80 ARG A CA 1
ATOM 607 C C . ARG A 1 80 ? -8.434 3.226 8.924 1.00 94.75 80 ARG A C 1
ATOM 609 O O . ARG A 1 80 ? -9.370 3.106 9.714 1.00 94.75 80 ARG A O 1
ATOM 616 N N . LEU A 1 81 ? -7.195 3.499 9.342 1.00 93.88 81 LEU A N 1
ATOM 617 C CA . LEU A 1 81 ? -6.878 3.777 10.750 1.00 93.88 81 LEU A CA 1
ATOM 618 C C . LEU A 1 81 ? -7.572 5.049 11.244 1.00 93.88 81 LEU A C 1
ATOM 620 O O . LEU A 1 81 ? -8.131 5.043 12.343 1.00 93.88 81 LEU A O 1
ATOM 624 N N . GLU A 1 82 ? -7.561 6.104 10.429 1.00 93.00 82 GLU A N 1
ATOM 625 C CA . GLU A 1 82 ? -8.188 7.395 10.737 1.00 93.00 82 GLU A CA 1
ATOM 626 C C . GLU A 1 82 ? -9.715 7.290 10.785 1.00 93.00 82 GLU A C 1
ATOM 628 O O . GLU A 1 82 ? -10.338 7.767 11.732 1.00 93.00 82 GLU A O 1
ATOM 633 N N . ASN A 1 83 ? -10.306 6.558 9.839 1.00 92.50 83 ASN A N 1
ATOM 634 C CA . ASN A 1 83 ? -11.749 6.326 9.766 1.00 92.50 83 ASN A CA 1
ATOM 635 C C . ASN A 1 83 ? -12.254 5.259 10.755 1.00 92.50 83 ASN A C 1
ATOM 637 O O . ASN A 1 83 ? -13.456 5.024 10.860 1.00 92.50 83 ASN A O 1
ATOM 641 N N . GLY A 1 84 ? -11.354 4.581 11.474 1.00 91.19 84 GLY A N 1
ATOM 642 C CA . GLY A 1 84 ? -11.707 3.535 12.435 1.00 91.19 84 GLY A CA 1
ATOM 643 C C . GLY A 1 84 ? -12.162 2.208 11.813 1.00 91.19 84 GLY A C 1
ATOM 644 O O . GLY A 1 84 ? -12.704 1.371 12.530 1.00 91.19 84 GLY A O 1
ATOM 645 N N . THR A 1 85 ? -11.920 1.997 10.518 1.00 92.56 85 THR A N 1
ATOM 646 C CA . THR A 1 85 ? -12.261 0.774 9.765 1.00 92.56 85 THR A CA 1
ATOM 647 C C . THR A 1 85 ? -11.068 -0.167 9.567 1.00 92.56 85 THR A C 1
ATOM 649 O O . THR A 1 85 ? -11.169 -1.181 8.878 1.00 92.56 85 THR A O 1
ATOM 652 N N . TYR A 1 86 ? -9.915 0.150 10.159 1.00 94.19 86 TYR A N 1
ATOM 653 C CA . TYR A 1 86 ? -8.735 -0.708 10.103 1.00 94.19 86 TYR A CA 1
ATOM 654 C C . TYR A 1 86 ? -9.006 -2.097 10.691 1.00 94.19 86 TYR A C 1
ATOM 656 O O . TYR A 1 86 ? -9.593 -2.227 11.766 1.00 94.19 86 TYR A O 1
ATOM 664 N N . GLY A 1 87 ? -8.539 -3.128 9.985 1.00 93.62 87 GLY A N 1
ATOM 665 C CA . GLY A 1 87 ? -8.764 -4.524 10.346 1.00 93.62 87 GLY A CA 1
ATOM 666 C C . GLY A 1 87 ? -10.130 -5.078 9.935 1.00 93.62 87 GLY A C 1
ATOM 667 O O . GLY A 1 87 ? -10.460 -6.190 10.325 1.00 93.62 87 GLY A O 1
ATOM 668 N N . ILE A 1 88 ? -10.901 -4.338 9.135 1.00 95.31 88 ILE A N 1
ATOM 669 C CA . ILE A 1 88 ? -12.108 -4.831 8.466 1.00 95.31 88 ILE A CA 1
ATOM 670 C C . ILE A 1 88 ? -11.798 -5.088 6.989 1.00 95.31 88 ILE A C 1
ATOM 672 O O . ILE A 1 88 ? -11.160 -4.261 6.327 1.00 95.31 88 ILE A O 1
ATOM 676 N N . CYS A 1 89 ? -12.226 -6.246 6.489 1.00 95.62 89 CYS A N 1
ATOM 677 C CA . CYS A 1 89 ? -12.085 -6.645 5.099 1.00 95.62 89 CYS A CA 1
ATOM 678 C C . CYS A 1 89 ? -12.915 -5.724 4.200 1.00 95.62 89 CYS A C 1
ATOM 680 O O . CYS A 1 89 ? -14.097 -5.498 4.452 1.00 95.62 89 CYS A O 1
ATOM 682 N N . VAL A 1 90 ? -12.297 -5.222 3.130 1.00 95.12 90 VAL A N 1
ATOM 683 C CA . VAL A 1 90 ? -12.955 -4.313 2.177 1.00 95.12 90 VAL A CA 1
ATOM 684 C C . VAL A 1 90 ? -14.008 -4.985 1.290 1.00 95.12 90 VAL A C 1
ATOM 686 O O . VAL A 1 90 ? -14.818 -4.271 0.710 1.00 95.12 90 VAL A O 1
ATOM 689 N N . ASP A 1 91 ? -14.016 -6.319 1.196 1.00 95.62 91 ASP A N 1
ATOM 690 C CA . ASP A 1 91 ? -14.951 -7.052 0.332 1.00 95.62 91 ASP A CA 1
ATOM 691 C C . ASP A 1 91 ? -16.139 -7.624 1.123 1.00 95.62 91 ASP A C 1
ATOM 693 O O . ASP A 1 91 ? -17.288 -7.350 0.789 1.00 95.62 91 ASP A O 1
ATOM 697 N N . CYS A 1 92 ? -15.886 -8.398 2.188 1.00 95.88 92 CYS A N 1
ATOM 698 C CA . CYS A 1 92 ? -16.951 -9.048 2.966 1.00 95.88 92 CYS A CA 1
ATOM 699 C C . CYS A 1 92 ? -17.375 -8.284 4.230 1.00 95.88 92 CYS A C 1
ATOM 701 O O . CYS A 1 92 ? -18.400 -8.608 4.825 1.00 95.88 92 CYS A O 1
ATOM 703 N N . GLY A 1 93 ? -16.601 -7.286 4.670 1.00 94.69 93 GLY A N 1
ATOM 704 C CA . GLY A 1 93 ? -16.877 -6.543 5.905 1.00 94.69 93 GLY A CA 1
ATOM 705 C C . GLY A 1 93 ? -16.585 -7.308 7.204 1.00 94.69 93 GLY A C 1
ATOM 706 O O . GLY A 1 93 ? -16.870 -6.793 8.287 1.00 94.69 93 GLY A O 1
ATOM 707 N N . GLU A 1 94 ? -16.016 -8.513 7.124 1.00 94.00 94 GLU A N 1
ATOM 708 C CA . GLU A 1 94 ? -15.579 -9.286 8.291 1.00 94.00 94 GLU A CA 1
ATOM 709 C C . GLU A 1 94 ? -14.213 -8.820 8.812 1.00 94.00 94 GLU A C 1
ATOM 711 O O . GLU A 1 94 ? -13.502 -8.045 8.169 1.00 94.00 94 GLU A O 1
ATOM 716 N N . GLU A 1 95 ? -13.834 -9.283 10.001 1.00 93.69 95 GLU A N 1
ATOM 717 C CA . GLU A 1 95 ? -12.536 -8.964 10.594 1.00 93.69 95 GLU A CA 1
ATOM 718 C C . GLU A 1 95 ? -11.394 -9.652 9.827 1.00 93.69 95 GLU A C 1
ATOM 720 O O . GLU A 1 95 ? -11.464 -10.831 9.486 1.00 93.69 95 GLU A O 1
ATOM 725 N N . VAL A 1 96 ? -10.320 -8.908 9.566 1.00 94.06 96 VAL A N 1
ATOM 726 C CA . VAL A 1 96 ? -9.076 -9.453 9.015 1.00 94.06 96 VAL A CA 1
ATOM 727 C C . VAL A 1 96 ? -8.299 -10.130 10.139 1.00 94.06 96 VAL A C 1
ATOM 729 O O . VAL A 1 96 ? -8.152 -9.577 11.231 1.00 94.06 96 VAL A O 1
ATOM 732 N N . GLU A 1 97 ? -7.770 -11.320 9.870 1.00 93.50 97 GLU A N 1
ATOM 733 C CA . GLU A 1 97 ? -7.078 -12.138 10.857 1.00 93.50 97 GLU A CA 1
ATOM 734 C C . GLU A 1 97 ? -5.889 -11.379 11.470 1.00 93.50 97 GLU A C 1
ATOM 736 O O . GLU A 1 97 ? -5.046 -10.827 10.761 1.00 93.50 97 GLU A O 1
ATOM 741 N N . LEU A 1 98 ? -5.767 -11.385 12.802 1.00 90.44 98 LEU A N 1
ATOM 742 C CA . LEU A 1 98 ? -4.708 -10.629 13.487 1.00 90.44 98 LEU A CA 1
ATOM 743 C C . LEU A 1 98 ? -3.302 -11.061 13.054 1.00 90.44 98 LEU A C 1
ATOM 745 O O . LEU A 1 98 ? -2.440 -10.209 12.869 1.00 90.44 98 LEU A O 1
ATOM 749 N N . ASN A 1 99 ? -3.082 -12.361 12.832 1.00 91.81 99 ASN A N 1
ATOM 750 C CA . ASN A 1 99 ? -1.802 -12.875 12.331 1.00 91.81 99 ASN A CA 1
ATOM 751 C C . ASN A 1 99 ? -1.474 -12.331 10.933 1.00 91.81 99 ASN A C 1
ATOM 753 O O . ASN A 1 99 ? -0.310 -12.116 10.614 1.00 91.81 99 ASN A O 1
ATOM 757 N N . ARG A 1 100 ? -2.498 -12.071 10.111 1.00 92.75 100 ARG A N 1
ATOM 758 C CA . ARG A 1 100 ? -2.340 -11.482 8.780 1.00 92.75 100 ARG A CA 1
ATOM 759 C C . ARG A 1 100 ? -1.959 -10.011 8.876 1.00 92.75 100 ARG A C 1
ATOM 761 O O . ARG A 1 100 ? -1.033 -9.601 8.194 1.00 92.75 100 ARG A O 1
ATOM 768 N N . LEU A 1 101 ? -2.614 -9.243 9.748 1.00 93.12 101 LEU A N 1
ATOM 769 C CA . LEU A 1 101 ? -2.253 -7.840 9.997 1.00 93.12 101 LEU A CA 1
ATOM 770 C C . LEU A 1 101 ? -0.876 -7.703 10.662 1.00 93.12 101 LEU A C 1
ATOM 772 O O . LEU A 1 101 ? -0.176 -6.739 10.394 1.00 93.12 101 LEU A O 1
ATOM 776 N N . ALA A 1 102 ? -0.475 -8.668 11.493 1.00 90.62 102 ALA A N 1
ATOM 777 C CA . ALA A 1 102 ? 0.858 -8.704 12.091 1.00 90.62 102 ALA A CA 1
ATOM 778 C C . ALA A 1 102 ? 1.960 -9.030 11.069 1.00 90.62 102 ALA A C 1
ATOM 780 O O . ALA A 1 102 ? 3.073 -8.542 11.205 1.00 90.62 102 ALA A O 1
ATOM 781 N N .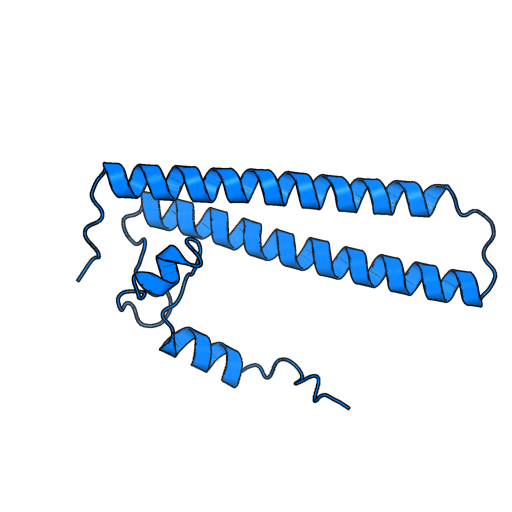 ALA A 1 103 ? 1.662 -9.856 10.060 1.00 93.12 103 ALA A N 1
ATOM 782 C CA . ALA A 1 103 ? 2.602 -10.180 8.987 1.00 93.12 103 ALA A CA 1
ATOM 783 C C . ALA A 1 103 ? 2.624 -9.116 7.876 1.00 93.12 103 ALA A C 1
ATOM 785 O O . ALA A 1 103 ? 3.665 -8.855 7.283 1.00 93.12 103 ALA A O 1
ATOM 786 N N . ASN A 1 104 ? 1.468 -8.528 7.570 1.00 93.75 104 ASN A N 1
ATOM 787 C CA . ASN A 1 104 ? 1.313 -7.465 6.591 1.00 93.75 104 ASN A CA 1
ATOM 788 C C . ASN A 1 104 ? 0.262 -6.446 7.084 1.00 93.75 104 ASN A C 1
ATOM 790 O O . ASN A 1 104 ? -0.946 -6.646 6.861 1.00 93.75 104 ASN A O 1
ATOM 794 N N . PRO A 1 105 ? 0.700 -5.325 7.688 1.00 94.56 105 PRO A N 1
ATOM 795 C CA . PRO A 1 105 ? -0.184 -4.339 8.305 1.00 94.56 105 PRO A CA 1
ATOM 796 C C . PRO A 1 105 ? -1.019 -3.542 7.302 1.00 94.56 105 PRO A C 1
ATOM 798 O O . PRO A 1 105 ? -1.985 -2.893 7.709 1.00 94.56 105 PRO A O 1
ATOM 801 N N . VAL A 1 106 ? -0.707 -3.586 6.003 1.00 96.25 106 VAL A N 1
ATOM 802 C CA . VAL A 1 106 ? -1.461 -2.856 4.972 1.00 96.25 106 VAL A CA 1
ATOM 803 C C . VAL A 1 106 ? -2.554 -3.696 4.311 1.00 96.25 106 VAL A C 1
ATOM 805 O O . VAL A 1 106 ? -3.362 -3.161 3.551 1.00 96.25 106 VAL A O 1
ATOM 808 N N . SER A 1 107 ? -2.667 -4.980 4.673 1.00 95.25 107 SER A N 1
ATOM 809 C CA . SER A 1 107 ? -3.646 -5.920 4.112 1.00 95.25 107 SER A CA 1
ATOM 810 C C . SER A 1 107 ? -5.083 -5.357 4.106 1.00 95.25 107 SER A C 1
ATOM 812 O O . SER A 1 107 ? -5.621 -4.989 5.160 1.00 95.25 107 SER A O 1
ATOM 814 N N . PRO A 1 108 ? -5.749 -5.272 2.937 1.00 94.62 108 PRO A N 1
ATOM 815 C CA . PRO A 1 108 ? -7.131 -4.801 2.849 1.00 94.62 108 PRO A CA 1
ATOM 816 C C . PRO A 1 108 ? -8.176 -5.902 3.068 1.00 94.62 108 PRO A C 1
ATOM 818 O O . PRO A 1 108 ? -9.336 -5.595 3.329 1.00 94.62 108 PRO A O 1
ATOM 821 N N . ARG A 1 109 ? -7.789 -7.178 2.955 1.00 95.44 109 ARG A N 1
ATOM 822 C CA . ARG A 1 109 ? -8.711 -8.321 2.881 1.00 95.44 109 ARG A CA 1
ATOM 823 C C . ARG A 1 109 ? -8.371 -9.421 3.879 1.00 95.44 109 ARG A C 1
ATOM 825 O O . ARG A 1 109 ? -7.196 -9.586 4.216 1.00 95.44 109 ARG A O 1
ATOM 832 N N . CYS A 1 110 ? -9.392 -10.177 4.288 1.00 95.94 110 CYS A N 1
ATOM 833 C CA . CYS A 1 110 ? -9.228 -11.455 4.981 1.00 95.94 110 CYS A CA 1
ATOM 834 C C . CYS A 1 110 ? -8.662 -12.522 4.032 1.00 95.94 110 CYS A C 1
ATOM 836 O O . CYS A 1 110 ? -8.597 -12.316 2.813 1.00 95.94 110 CYS A O 1
ATOM 838 N N . LEU A 1 111 ? -8.256 -13.666 4.582 1.00 94.31 111 LEU A N 1
ATOM 839 C CA . LEU A 1 111 ? -7.662 -14.745 3.794 1.00 94.31 111 LEU A CA 1
ATOM 840 C C . LEU A 1 111 ? -8.622 -15.285 2.720 1.00 94.31 111 LEU A C 1
ATOM 842 O O . LEU A 1 111 ? -8.203 -15.498 1.585 1.00 94.31 111 LEU A O 1
ATOM 846 N N . SER A 1 112 ? -9.904 -15.451 3.054 1.00 94.81 112 SER A N 1
ATOM 847 C CA . SER A 1 112 ? -10.920 -15.996 2.143 1.00 94.81 112 SER A CA 1
ATOM 848 C C . SER A 1 112 ? -11.138 -15.115 0.911 1.00 94.81 112 SER A C 1
ATOM 850 O O . SER A 1 112 ? -11.067 -15.605 -0.215 1.00 94.81 112 SER A O 1
ATOM 852 N N . CYS A 1 113 ? -11.350 -13.809 1.105 1.00 96.00 113 CYS A N 1
ATOM 853 C CA . CYS A 1 113 ? -11.538 -12.870 -0.005 1.00 96.00 113 CYS A CA 1
ATOM 854 C C . CYS A 1 113 ? -10.255 -12.679 -0.821 1.00 96.00 113 CYS A C 1
ATOM 856 O O . CYS A 1 113 ? -10.315 -12.526 -2.0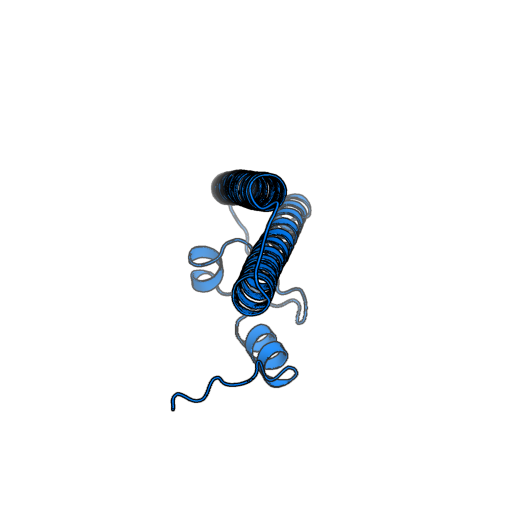38 1.00 96.00 113 CYS A O 1
ATOM 858 N N . GLN A 1 114 ? -9.084 -12.737 -0.174 1.00 94.19 114 GLN A N 1
ATOM 859 C CA . GLN A 1 114 ? -7.814 -12.730 -0.897 1.00 94.19 114 GLN A CA 1
ATOM 860 C C . GLN A 1 114 ? -7.679 -13.963 -1.806 1.00 94.19 114 GLN A C 1
ATOM 862 O O . GLN A 1 114 ? -7.340 -13.814 -2.976 1.00 94.19 114 GLN A O 1
ATOM 867 N N . ALA A 1 115 ? -7.973 -15.160 -1.292 1.00 92.94 115 ALA A N 1
ATOM 868 C CA . ALA A 1 115 ? -7.881 -16.398 -2.063 1.00 92.94 115 ALA A CA 1
ATOM 869 C C . ALA A 1 115 ? -8.861 -16.422 -3.248 1.00 92.94 115 ALA A C 1
ATOM 871 O O . ALA A 1 115 ? -8.517 -16.911 -4.321 1.00 92.94 115 ALA A O 1
ATOM 872 N N . GLN A 1 116 ? -10.063 -15.863 -3.079 1.00 92.50 116 GLN A N 1
ATOM 873 C CA . GLN A 1 116 ? -11.031 -15.706 -4.170 1.00 92.50 116 GLN A CA 1
ATOM 874 C C . GLN A 1 116 ? -10.493 -14.788 -5.272 1.00 92.50 116 GLN A C 1
ATOM 876 O O . GLN A 1 116 ? -10.499 -15.175 -6.436 1.00 92.50 116 GLN A O 1
ATOM 881 N N . LEU A 1 117 ? -9.940 -13.626 -4.909 1.00 89.94 117 LEU A N 1
ATOM 882 C CA . LEU A 1 117 ? -9.343 -12.704 -5.876 1.00 89.94 117 LEU A CA 1
ATOM 883 C C . LEU A 1 117 ? -8.202 -13.359 -6.672 1.00 89.94 117 LEU A C 1
ATOM 885 O O . LEU A 1 117 ? -8.106 -13.174 -7.881 1.00 89.94 117 LEU A O 1
ATOM 889 N N . GLU A 1 118 ? -7.338 -14.124 -6.006 1.00 87.88 118 GLU A N 1
ATOM 890 C CA . GLU A 1 118 ? -6.233 -14.846 -6.653 1.00 87.88 118 GLU A CA 1
ATOM 891 C C . GLU A 1 118 ? -6.712 -16.016 -7.523 1.00 87.88 118 GLU A C 1
ATOM 893 O O . GLU A 1 118 ? -6.052 -16.372 -8.497 1.00 87.88 118 GLU A O 1
ATOM 898 N N . SER A 1 119 ? -7.857 -16.616 -7.197 1.00 83.06 119 SER A N 1
ATOM 899 C CA . SER A 1 119 ? -8.479 -17.643 -8.034 1.00 83.06 119 SER A CA 1
ATOM 900 C C . SER A 1 119 ? -9.115 -17.046 -9.291 1.00 83.06 119 SER A C 1
ATOM 902 O O . SER A 1 119 ? -8.993 -17.629 -10.367 1.00 83.06 119 SER A O 1
ATOM 904 N N . ASP A 1 120 ? -9.791 -15.903 -9.162 1.00 74.56 120 ASP A N 1
ATOM 905 C CA . ASP A 1 120 ? -10.470 -15.229 -10.277 1.00 74.56 120 ASP A CA 1
ATOM 906 C C . ASP A 1 120 ? -9.471 -14.620 -11.275 1.00 74.56 120 ASP A C 1
ATOM 908 O O . ASP A 1 120 ? -9.763 -14.495 -12.465 1.00 74.56 120 ASP A O 1
ATOM 912 N N . TYR A 1 121 ? -8.263 -14.300 -10.803 1.00 62.41 121 TYR A N 1
ATOM 913 C CA . TYR A 1 121 ? -7.131 -13.877 -11.618 1.00 62.41 121 TYR A CA 1
ATOM 914 C C . TYR A 1 121 ? -5.988 -14.878 -11.474 1.00 62.41 121 TYR A C 1
ATOM 916 O O . TYR A 1 121 ? -5.129 -14.674 -10.613 1.00 62.41 121 TYR A O 1
ATOM 924 N N . PRO A 1 122 ? -5.911 -15.927 -12.317 1.00 55.50 122 PRO A N 1
ATOM 925 C CA . PRO A 1 122 ? -4.762 -16.813 -12.302 1.00 55.50 122 PRO A CA 1
ATOM 926 C C . PRO A 1 122 ? -3.519 -15.993 -12.658 1.00 55.50 122 PRO A C 1
ATOM 928 O O . PRO A 1 122 ? -3.234 -15.739 -13.829 1.00 55.50 122 PRO A O 1
ATOM 931 N N . VAL A 1 123 ? -2.762 -15.576 -11.639 1.00 53.94 123 VAL A N 1
ATOM 932 C CA . VAL A 1 123 ? -1.350 -15.240 -11.800 1.00 53.94 123 VAL A CA 1
ATOM 933 C C . VAL A 1 123 ? -0.752 -16.427 -12.528 1.00 53.94 123 VAL A C 1
ATOM 935 O O . VAL A 1 123 ? -0.884 -17.556 -12.050 1.00 53.94 123 VAL A O 1
ATOM 938 N N . ALA A 1 124 ? -0.227 -16.190 -13.734 1.00 55.31 124 ALA A N 1
ATOM 939 C CA . ALA A 1 124 ? 0.333 -17.236 -14.573 1.00 55.31 124 ALA A CA 1
ATOM 940 C C . ALA A 1 124 ? 1.237 -18.087 -13.685 1.00 55.31 124 ALA A C 1
ATOM 942 O O . ALA A 1 124 ? 2.264 -17.606 -13.207 1.00 55.31 124 ALA A O 1
ATOM 943 N N . LYS A 1 125 ? 0.792 -19.310 -13.363 1.00 47.00 125 LYS A N 1
ATOM 944 C CA . LYS A 1 125 ? 1.588 -20.230 -12.564 1.00 47.00 125 LYS A CA 1
ATOM 945 C C . LYS A 1 125 ? 2.859 -20.409 -13.369 1.00 47.00 125 LYS A C 1
ATOM 947 O O . LYS A 1 125 ? 2.817 -21.066 -14.412 1.00 47.00 125 LYS A O 1
ATOM 952 N N . VAL A 1 126 ? 3.961 -19.820 -12.909 1.00 50.94 126 VAL A N 1
ATOM 953 C CA . VAL A 1 126 ? 5.292 -20.204 -13.365 1.00 50.94 126 VAL A CA 1
ATOM 954 C C . VAL A 1 126 ? 5.463 -21.609 -12.816 1.00 50.94 126 VAL A C 1
ATOM 956 O O . VAL A 1 126 ? 5.909 -21.832 -11.695 1.00 50.94 126 VAL A O 1
ATOM 959 N N . SER A 1 127 ? 4.902 -22.552 -13.561 1.00 40.75 127 SER A N 1
ATOM 960 C CA . SER A 1 127 ? 5.005 -23.965 -13.292 1.00 40.75 127 SER A CA 1
ATOM 961 C C . SER A 1 127 ? 6.480 -24.244 -13.469 1.00 40.75 127 SER A C 1
ATOM 963 O O . SER A 1 127 ? 7.002 -24.055 -14.565 1.00 40.75 127 SER A O 1
ATOM 965 N N . SER A 1 128 ? 7.147 -24.548 -12.362 1.00 42.50 128 SER A N 1
ATOM 966 C CA . SER A 1 128 ? 8.547 -24.934 -12.332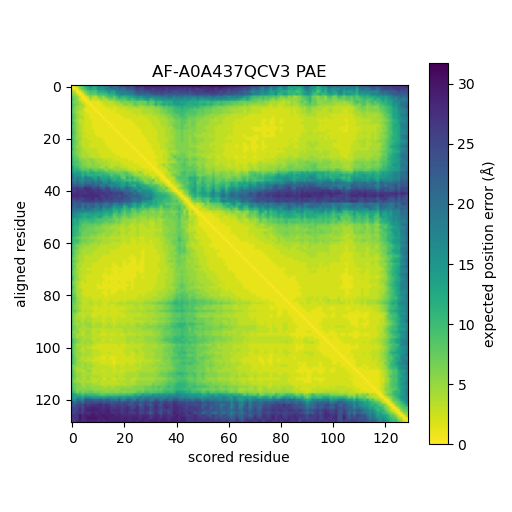 1.00 42.50 128 SER A CA 1
ATOM 967 C C . SER A 1 128 ? 8.779 -25.986 -13.419 1.00 42.50 128 SER A C 1
ATOM 969 O O . SER A 1 128 ? 8.228 -27.085 -13.331 1.00 42.50 128 SER A O 1
ATOM 971 N N . LEU A 1 129 ? 9.504 -25.593 -14.466 1.00 39.78 129 LEU A N 1
ATOM 972 C CA . LEU A 1 129 ? 10.165 -26.503 -15.395 1.00 39.78 129 LEU A CA 1
ATOM 973 C C . LEU A 1 129 ? 11.520 -26.878 -14.799 1.00 39.78 129 LEU A C 1
ATOM 975 O O . LEU A 1 129 ? 12.174 -25.964 -14.244 1.00 39.78 129 LEU A O 1
#

Solvent-accessible surface area (backbone atoms only — not comparable to full-atom values): 7419 Å² total; per-residue (Å²): 131,75,72,80,68,49,73,67,56,50,51,52,54,50,52,51,44,51,52,50,44,50,52,46,51,50,50,46,51,50,54,56,50,53,55,53,55,56,65,72,74,62,91,80,67,55,79,67,52,46,55,50,51,53,51,51,52,52,52,52,53,53,51,45,52,50,45,55,50,50,45,51,35,34,54,52,36,53,51,25,54,74,73,68,49,44,57,40,14,78,83,83,64,45,68,31,53,65,71,52,42,74,75,37,73,43,65,55,51,24,70,69,63,47,51,50,55,50,63,79,46,70,69,80,74,80,68,86,124